Protein AF-A0A8S2YMR4-F1 (afdb_monomer_lite)

pLDDT: mean 86.24, std 9.71, range [59.28, 95.38]

Sequence (77 aa):
MNEWKTYFENLLNVKSDASEDNEPIPPASEDLPIHQGTITAEEVEQAVKQLKDGKSPGLDYAITPEALKYGGKWIIN

Secondary structure (DSSP, 8-state):
--HHHHHHHHHH-----S----PPPPPPSS------SPPPHHHHHHHHHHPPTTPPP-TTSS--HHHHHHS-GGGT-

Structure (mmCIF, N/CA/C/O backbone):
data_AF-A0A8S2YMR4-F1
#
_entry.id   AF-A0A8S2YMR4-F1
#
loop_
_atom_site.group_PDB
_atom_site.id
_atom_site.type_symbol
_atom_site.label_atom_id
_atom_site.label_alt_id
_atom_site.label_comp_id
_atom_site.label_asym_id
_atom_site.label_entity_id
_atom_site.label_seq_id
_atom_site.pdbx_PDB_ins_code
_atom_site.Cartn_x
_atom_site.Cartn_y
_atom_site.Cartn_z
_atom_site.occupancy
_atom_site.B_iso_or_equiv
_atom_site.auth_seq_id
_atom_site.auth_comp_id
_atom_site.auth_asym_id
_atom_site.auth_atom_id
_atom_site.pdbx_PDB_model_num
ATOM 1 N N . MET A 1 1 ? 27.934 -3.432 -33.433 1.00 61.00 1 MET A N 1
ATOM 2 C CA . MET A 1 1 ? 27.143 -3.931 -32.281 1.00 61.00 1 MET A CA 1
ATOM 3 C C . MET A 1 1 ? 27.420 -3.186 -30.971 1.00 61.00 1 MET A C 1
ATOM 5 O O . MET A 1 1 ? 26.625 -3.322 -30.055 1.00 61.00 1 MET A O 1
ATOM 9 N N . ASN A 1 2 ? 28.472 -2.356 -30.882 1.00 75.06 2 ASN A N 1
ATOM 10 C CA . ASN A 1 2 ? 28.829 -1.651 -29.641 1.00 75.06 2 ASN A CA 1
ATOM 11 C C . ASN A 1 2 ? 28.371 -0.186 -29.584 1.00 75.06 2 ASN A C 1
ATOM 13 O O . ASN A 1 2 ? 28.436 0.412 -28.521 1.00 75.06 2 ASN A O 1
ATOM 17 N N . GLU A 1 3 ? 27.873 0.384 -30.685 1.00 83.25 3 GLU A N 1
ATOM 18 C CA . GLU A 1 3 ? 27.478 1.801 -30.744 1.00 83.25 3 GLU A CA 1
ATOM 19 C C . GLU A 1 3 ? 26.353 2.134 -29.763 1.00 83.25 3 GLU A C 1
ATOM 21 O O . GLU A 1 3 ? 26.442 3.119 -29.040 1.00 83.25 3 GLU A O 1
ATOM 26 N N . TRP A 1 4 ? 25.346 1.263 -29.660 1.00 86.31 4 TRP A N 1
ATOM 27 C CA . TRP A 1 4 ? 24.261 1.411 -28.687 1.00 86.31 4 TRP A CA 1
ATOM 28 C C . TRP A 1 4 ? 24.761 1.332 -27.245 1.00 86.31 4 TRP A C 1
ATOM 30 O O . TRP A 1 4 ? 24.339 2.119 -26.402 1.00 86.31 4 TRP A O 1
ATOM 40 N N . LYS A 1 5 ? 25.695 0.415 -26.967 1.00 86.94 5 LYS A N 1
ATOM 41 C CA . LYS A 1 5 ? 26.297 0.265 -25.640 1.00 86.94 5 LYS A CA 1
ATOM 42 C C . LYS A 1 5 ? 27.067 1.530 -25.254 1.00 86.94 5 LYS A C 1
ATOM 44 O O . LYS A 1 5 ? 26.797 2.092 -24.204 1.00 86.94 5 LYS A O 1
ATOM 49 N N . THR A 1 6 ? 27.940 2.019 -26.131 1.00 85.75 6 THR A N 1
ATOM 50 C CA . THR A 1 6 ? 28.731 3.235 -25.890 1.00 85.75 6 THR A CA 1
ATOM 51 C C . THR A 1 6 ? 27.857 4.488 -25.801 1.00 85.75 6 THR A C 1
ATOM 53 O O . THR A 1 6 ? 28.111 5.351 -24.966 1.00 85.75 6 THR A O 1
ATOM 56 N N . TYR A 1 7 ? 26.802 4.584 -26.617 1.00 88.25 7 TYR A N 1
ATOM 57 C CA . TYR A 1 7 ? 25.844 5.688 -26.561 1.00 88.25 7 TYR A CA 1
ATOM 58 C C . TYR A 1 7 ? 25.159 5.771 -25.192 1.00 88.25 7 TYR A C 1
ATOM 60 O O . TYR A 1 7 ? 25.181 6.825 -24.557 1.00 88.25 7 TYR A O 1
ATOM 68 N N . PHE A 1 8 ? 24.604 4.658 -24.703 1.00 89.19 8 PHE A N 1
ATOM 69 C CA . PHE A 1 8 ? 23.935 4.638 -23.402 1.00 89.19 8 PHE A CA 1
ATOM 70 C C . PHE A 1 8 ? 24.909 4.726 -22.226 1.00 89.19 8 PHE A C 1
ATOM 72 O O . PHE A 1 8 ? 24.585 5.370 -21.232 1.00 89.19 8 PHE A O 1
ATOM 79 N N . GLU A 1 9 ? 26.107 4.146 -22.337 1.00 87.00 9 GLU A N 1
ATOM 80 C CA . GLU A 1 9 ? 27.154 4.297 -21.322 1.00 87.00 9 GLU A CA 1
ATOM 81 C C . GLU A 1 9 ? 27.534 5.768 -21.131 1.00 87.00 9 GLU A C 1
ATOM 83 O O . GLU A 1 9 ? 27.617 6.223 -19.993 1.00 87.00 9 GLU A O 1
ATOM 88 N N . ASN A 1 10 ? 27.691 6.525 -22.218 1.00 84.06 10 ASN A N 1
ATOM 89 C CA . ASN A 1 10 ? 28.009 7.949 -22.138 1.00 84.06 10 ASN A CA 1
ATOM 90 C C . ASN A 1 10 ? 26.822 8.796 -21.669 1.00 84.06 10 ASN A C 1
ATOM 92 O O . ASN A 1 10 ? 27.031 9.770 -20.956 1.00 84.06 10 ASN A O 1
ATOM 96 N N . LEU A 1 11 ? 25.592 8.443 -22.054 1.00 84.75 11 LEU A N 1
ATOM 97 C CA . LEU A 1 11 ? 24.389 9.189 -21.676 1.00 84.75 11 LEU A CA 1
ATOM 98 C C . LEU A 1 11 ? 24.041 9.034 -20.188 1.00 84.75 11 LEU A C 1
ATOM 100 O O . LEU A 1 11 ? 23.667 10.007 -19.542 1.00 84.75 11 LEU A O 1
ATOM 104 N N . LEU A 1 12 ? 24.130 7.813 -19.655 1.00 84.19 12 LEU A N 1
ATOM 105 C CA . LEU A 1 12 ? 23.664 7.490 -18.301 1.00 84.19 12 LEU A CA 1
ATOM 106 C C . LEU A 1 12 ? 24.734 7.697 -17.229 1.00 84.19 12 LEU A C 1
ATOM 108 O O . LEU A 1 12 ? 24.393 7.920 -16.073 1.00 84.19 12 LEU A O 1
ATOM 112 N N . ASN A 1 13 ? 26.013 7.625 -17.601 1.00 82.12 13 ASN A N 1
ATOM 113 C CA . ASN A 1 13 ? 27.129 7.762 -16.664 1.00 82.12 13 ASN A CA 1
ATOM 114 C C . ASN A 1 13 ? 27.858 9.098 -16.826 1.00 82.12 13 ASN A C 1
ATOM 116 O O . ASN A 1 13 ? 29.060 9.174 -16.554 1.00 82.12 13 ASN A O 1
ATOM 120 N N . VAL A 1 14 ? 27.159 10.148 -17.281 1.00 77.38 14 VAL A N 1
ATOM 121 C CA . VAL A 1 14 ? 27.689 11.512 -17.208 1.00 77.38 14 VAL A CA 1
ATOM 122 C C . VAL A 1 14 ? 27.980 11.783 -15.740 1.00 77.38 14 VAL A C 1
ATOM 124 O O . VAL A 1 14 ? 27.065 11.949 -14.936 1.00 77.38 14 VAL A O 1
ATOM 127 N N . LYS A 1 15 ? 29.266 11.781 -15.381 1.00 68.88 15 LYS A N 1
ATOM 128 C CA . LYS A 1 15 ? 29.712 12.242 -14.074 1.00 68.88 15 LYS A CA 1
ATOM 129 C C . LYS A 1 15 ? 29.360 13.715 -14.016 1.00 68.88 15 LYS A C 1
ATOM 131 O O . LYS A 1 15 ? 29.999 14.533 -14.671 1.00 68.88 15 LYS A O 1
ATOM 136 N N . SER A 1 16 ? 28.276 14.031 -13.328 1.00 66.62 16 SER A N 1
ATOM 137 C CA . SER A 1 16 ? 27.933 15.405 -13.045 1.00 66.62 16 SER A CA 1
ATOM 138 C C . SER A 1 16 ? 29.048 15.975 -12.170 1.00 66.62 16 SER A C 1
ATOM 140 O O . SER A 1 16 ? 29.240 15.506 -11.054 1.00 66.62 16 SER A O 1
ATOM 142 N N . ASP A 1 17 ? 29.740 17.007 -12.658 1.00 61.62 17 ASP A N 1
ATOM 143 C CA . ASP A 1 17 ? 30.512 17.939 -11.814 1.00 61.62 17 ASP A CA 1
ATOM 144 C C . ASP A 1 17 ? 29.586 18.768 -10.907 1.00 61.62 17 ASP A C 1
ATOM 146 O O . ASP A 1 17 ? 30.045 19.668 -10.205 1.00 61.62 17 ASP A O 1
ATOM 150 N N . ALA A 1 18 ? 28.273 18.492 -10.933 1.00 59.28 18 ALA A N 1
ATOM 151 C CA . ALA A 1 18 ? 27.366 18.937 -9.899 1.00 5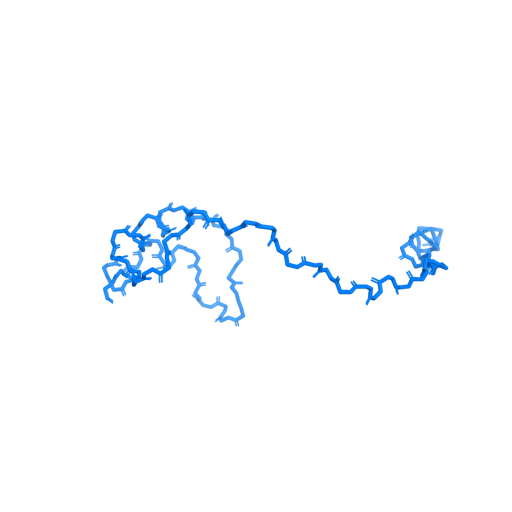9.28 18 ALA A CA 1
ATOM 152 C C . ALA A 1 18 ? 27.984 18.497 -8.578 1.00 59.28 18 ALA A C 1
ATOM 154 O O . ALA A 1 18 ? 28.107 17.298 -8.312 1.00 59.28 18 ALA A O 1
ATOM 155 N N . SER A 1 19 ? 28.403 19.486 -7.789 1.00 60.72 19 SER A N 1
ATOM 156 C CA . SER A 1 19 ? 28.449 19.346 -6.350 1.00 60.72 19 SER A CA 1
ATOM 157 C C . SER A 1 19 ? 27.254 18.489 -5.981 1.00 60.72 19 SER A C 1
ATOM 159 O O . SER A 1 19 ? 26.121 18.817 -6.335 1.00 60.72 19 SER A O 1
ATOM 161 N N . GLU A 1 20 ? 27.506 17.321 -5.397 1.00 62.78 20 GLU A N 1
ATOM 162 C CA . GLU A 1 20 ? 26.448 16.635 -4.688 1.00 62.78 20 GLU A CA 1
ATOM 163 C C . GLU A 1 20 ? 25.973 17.669 -3.673 1.00 62.78 20 GLU A C 1
ATOM 165 O O . GLU A 1 20 ? 26.667 17.919 -2.680 1.00 62.78 20 GLU A O 1
ATOM 170 N N . ASP A 1 21 ? 24.876 18.356 -3.992 1.00 62.25 21 ASP A N 1
ATOM 171 C CA . ASP A 1 21 ? 24.198 19.284 -3.108 1.00 62.25 21 ASP A CA 1
ATOM 172 C C . ASP A 1 21 ? 23.632 18.408 -1.991 1.00 62.25 21 ASP A C 1
ATOM 174 O O . ASP A 1 21 ? 22.457 18.062 -1.935 1.00 62.25 21 ASP A O 1
ATOM 178 N N . ASN A 1 22 ? 24.534 18.003 -1.098 1.00 65.56 22 ASN A N 1
ATOM 179 C CA . ASN A 1 22 ? 24.299 17.372 0.188 1.00 65.56 22 ASN A CA 1
ATOM 180 C C . ASN A 1 22 ? 23.729 18.412 1.168 1.00 65.56 22 ASN A C 1
ATOM 182 O O . ASN A 1 22 ? 23.880 18.276 2.384 1.00 65.56 22 ASN A O 1
ATOM 186 N N . GLU A 1 23 ? 23.124 19.489 0.657 1.00 75.62 23 GLU A N 1
ATOM 187 C CA . GLU A 1 23 ? 22.391 20.422 1.484 1.00 75.62 23 GLU A CA 1
ATOM 188 C C . GLU A 1 23 ? 21.166 19.686 2.035 1.00 75.62 23 GLU A C 1
ATOM 190 O O . GLU A 1 23 ? 20.386 19.104 1.272 1.00 75.62 23 GLU A O 1
ATOM 195 N N . PRO A 1 24 ? 20.993 19.655 3.367 1.00 82.38 24 PRO A N 1
ATOM 196 C CA . PRO A 1 24 ? 19.824 19.046 3.969 1.00 82.38 24 PRO A CA 1
ATOM 197 C C . PRO A 1 24 ? 18.567 19.708 3.411 1.00 82.38 24 PRO A C 1
ATOM 199 O O . PRO A 1 24 ? 18.423 20.929 3.485 1.00 82.38 24 PRO A O 1
ATOM 202 N N . ILE A 1 25 ? 17.641 18.902 2.888 1.00 84.06 25 ILE A N 1
ATOM 203 C CA . ILE A 1 25 ? 16.329 19.400 2.476 1.00 84.06 25 ILE A CA 1
ATOM 204 C C . ILE A 1 25 ? 15.664 19.993 3.728 1.00 84.06 25 ILE A C 1
ATOM 206 O O . ILE A 1 25 ? 15.480 19.261 4.710 1.00 84.06 25 ILE A O 1
ATOM 210 N N . PRO A 1 26 ? 15.331 21.297 3.743 1.00 87.06 26 PRO A N 1
ATOM 211 C CA . PRO A 1 26 ? 14.693 21.900 4.900 1.00 87.06 26 PRO A CA 1
ATOM 212 C C . PRO A 1 26 ? 13.309 21.270 5.117 1.00 87.06 26 PRO A C 1
ATOM 214 O O . PRO A 1 26 ? 12.652 20.874 4.149 1.00 87.06 26 PRO A O 1
ATOM 217 N N . PRO A 1 27 ? 12.845 21.165 6.375 1.00 88.25 27 PRO A N 1
ATOM 218 C CA . PRO A 1 27 ? 11.510 20.659 6.659 1.00 88.25 27 PRO A CA 1
ATOM 219 C C . PRO A 1 27 ? 10.444 21.531 5.986 1.00 88.25 27 PRO A C 1
ATOM 221 O O . PRO A 1 27 ? 10.656 22.720 5.734 1.00 88.25 27 PRO A O 1
ATOM 224 N N . ALA A 1 28 ? 9.286 20.932 5.705 1.00 88.94 28 ALA A N 1
ATOM 225 C CA . ALA A 1 28 ? 8.148 21.664 5.167 1.00 88.94 28 ALA A CA 1
ATOM 226 C C . ALA A 1 28 ? 7.738 22.802 6.118 1.00 88.94 28 ALA A C 1
ATOM 228 O O . ALA A 1 28 ? 7.816 22.667 7.339 1.00 88.94 28 ALA A O 1
ATOM 229 N N . SER A 1 29 ? 7.302 23.928 5.551 1.00 92.44 29 SER A N 1
ATOM 230 C CA . SER A 1 29 ? 6.872 25.097 6.327 1.00 92.44 29 SER A CA 1
ATOM 231 C C . SER A 1 29 ? 5.551 24.880 7.063 1.00 92.44 29 SER A C 1
ATOM 233 O O . SER A 1 29 ? 5.290 25.549 8.057 1.00 92.44 29 SER A O 1
ATOM 235 N N . GLU A 1 30 ? 4.715 23.974 6.559 1.00 92.94 30 GLU A N 1
ATOM 236 C CA . GLU A 1 30 ? 3.406 23.647 7.111 1.00 92.94 30 GLU A CA 1
ATOM 237 C C . GLU A 1 30 ? 3.203 22.134 7.078 1.00 92.94 30 GLU A C 1
ATOM 239 O O . GLU A 1 30 ? 3.610 21.458 6.126 1.00 92.94 30 GLU A O 1
ATOM 244 N N . ASP A 1 31 ? 2.545 21.616 8.112 1.00 89.31 31 ASP A N 1
ATOM 245 C CA . ASP A 1 31 ? 2.123 20.224 8.145 1.00 89.31 31 ASP A CA 1
ATOM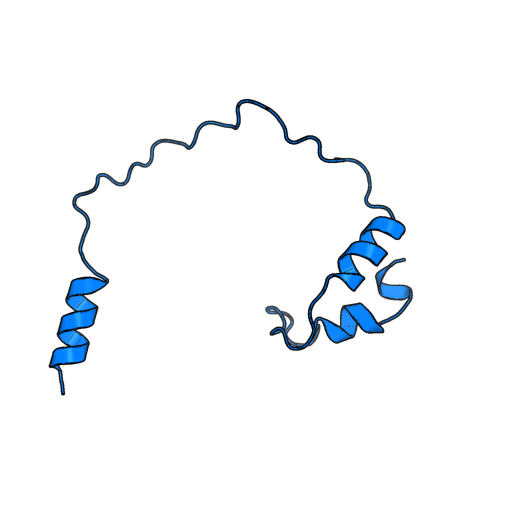 246 C C . ASP A 1 31 ? 0.946 19.999 7.194 1.00 89.31 31 ASP A C 1
ATOM 248 O O . ASP A 1 31 ? 0.046 20.831 7.049 1.00 89.31 31 ASP A O 1
ATOM 252 N N . LEU A 1 32 ? 0.919 18.821 6.573 1.00 88.50 32 LEU A N 1
ATOM 253 C CA . LEU A 1 32 ? -0.239 18.405 5.795 1.00 88.50 32 LEU A CA 1
ATOM 254 C C . LEU A 1 32 ? -1.430 18.154 6.738 1.00 88.50 32 LEU A C 1
ATOM 256 O O . LEU A 1 32 ? -1.238 17.589 7.818 1.00 88.50 32 LEU A O 1
ATOM 260 N N . PRO A 1 33 ? -2.668 18.494 6.332 1.00 89.88 33 PRO A N 1
ATOM 261 C CA . PRO A 1 33 ? -3.873 18.248 7.123 1.00 89.88 33 PRO A CA 1
ATOM 262 C C . PRO A 1 33 ? -4.269 16.763 7.065 1.00 89.88 33 PRO A C 1
ATOM 264 O O . PRO A 1 33 ? -5.321 16.397 6.544 1.00 89.88 33 PRO A O 1
ATOM 267 N N . ILE A 1 34 ? -3.394 15.893 7.563 1.00 87.00 34 ILE A N 1
ATOM 268 C CA . ILE A 1 34 ? -3.578 14.444 7.606 1.00 87.00 34 ILE A CA 1
ATOM 269 C C . ILE A 1 34 ? -3.937 14.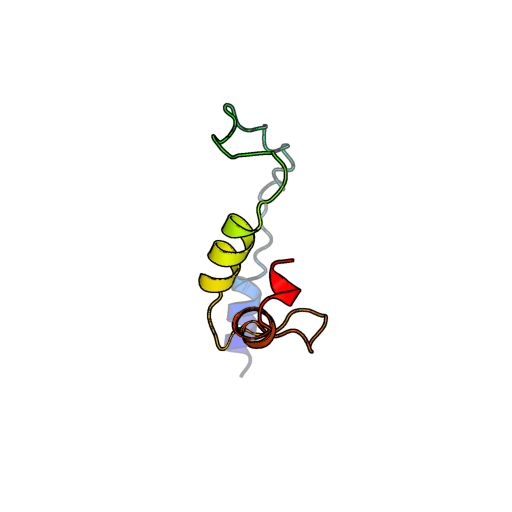002 9.020 1.00 87.00 34 ILE A C 1
ATOM 271 O O . ILE A 1 34 ? -3.446 14.540 10.014 1.00 87.00 34 ILE A O 1
ATOM 275 N N . HIS A 1 35 ? -4.793 12.990 9.120 1.00 87.56 35 HIS A N 1
ATOM 276 C CA . HIS A 1 35 ? -5.105 12.397 10.407 1.00 87.56 35 HIS A CA 1
ATOM 277 C C . HIS A 1 35 ? -3.934 11.521 10.872 1.00 87.56 35 HIS A C 1
ATOM 279 O O . HIS A 1 35 ? -3.573 10.559 10.205 1.00 87.56 35 HIS A O 1
ATOM 285 N N . GLN A 1 36 ? -3.344 11.852 12.023 1.00 88.25 36 GLN A N 1
ATOM 286 C CA . GLN A 1 36 ? -2.268 11.070 12.656 1.00 88.25 36 GLN A CA 1
ATOM 287 C C . GLN A 1 36 ? -2.779 10.129 13.767 1.00 88.25 36 GLN A C 1
ATOM 289 O O . GLN A 1 36 ? -2.009 9.684 14.615 1.00 88.25 36 GLN A O 1
ATOM 294 N N . GLY A 1 37 ? -4.092 9.894 13.827 1.00 89.44 37 GLY A N 1
ATOM 295 C CA . GLY A 1 37 ? -4.707 9.028 14.830 1.00 89.44 37 GLY A CA 1
ATOM 296 C C . GLY A 1 37 ? -4.533 7.544 14.525 1.00 89.44 37 GLY A C 1
ATOM 297 O O . GLY A 1 37 ? -3.795 7.137 13.631 1.00 89.44 37 GLY A O 1
ATOM 298 N N . THR A 1 38 ? -5.240 6.717 15.291 1.00 92.75 38 THR A N 1
ATOM 299 C CA . THR A 1 38 ? -5.330 5.281 15.019 1.00 92.75 38 THR A CA 1
ATOM 300 C C . THR A 1 38 ? -6.057 5.026 13.706 1.00 92.75 38 THR A C 1
ATOM 302 O O . THR A 1 38 ? -7.114 5.608 13.477 1.00 92.75 38 THR A O 1
ATOM 305 N N . ILE A 1 39 ? -5.530 4.102 12.906 1.00 91.50 39 ILE A N 1
ATOM 306 C CA . ILE A 1 39 ? -6.169 3.656 11.667 1.00 91.50 39 ILE A CA 1
ATOM 307 C C . ILE A 1 39 ? -7.491 2.954 12.003 1.00 91.50 39 ILE A C 1
ATOM 309 O O . ILE A 1 39 ? -7.537 2.057 12.848 1.00 91.50 39 ILE A O 1
ATOM 313 N N . THR A 1 40 ? -8.557 3.368 11.333 1.00 92.38 40 THR A N 1
ATOM 314 C CA . THR A 1 40 ? -9.904 2.802 11.452 1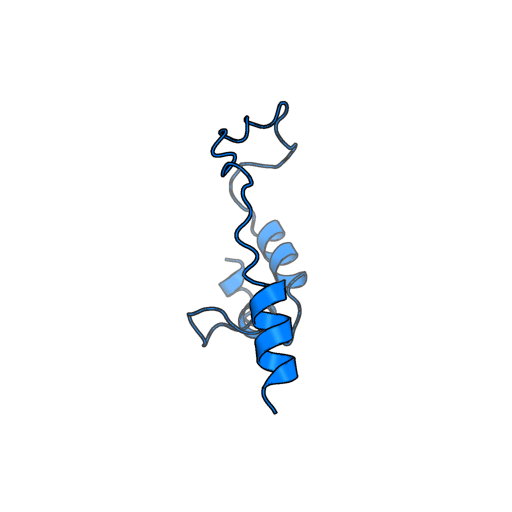.00 92.38 40 THR A CA 1
ATOM 315 C C . THR A 1 40 ? -10.123 1.650 10.472 1.00 92.38 40 THR A C 1
ATOM 317 O O . THR A 1 40 ? -9.491 1.570 9.417 1.00 92.38 40 THR A O 1
ATOM 320 N N . ALA A 1 41 ? -11.059 0.755 10.794 1.00 92.56 41 ALA A N 1
ATOM 321 C CA . ALA A 1 41 ? -11.431 -0.345 9.905 1.00 92.56 41 ALA A CA 1
ATOM 322 C C . ALA A 1 41 ? -11.973 0.172 8.558 1.00 92.56 41 ALA A C 1
ATOM 324 O O . ALA A 1 41 ? -11.671 -0.390 7.505 1.00 92.56 41 ALA A O 1
ATOM 325 N N . GLU A 1 42 ? -12.728 1.274 8.574 1.00 92.38 42 GLU A N 1
ATOM 326 C CA . GLU A 1 42 ? -13.238 1.928 7.370 1.00 92.38 42 GLU A CA 1
ATOM 327 C C . GLU A 1 42 ? -12.110 2.452 6.469 1.00 92.38 42 GLU A C 1
ATOM 329 O O . GLU A 1 42 ? -12.173 2.285 5.249 1.00 92.38 42 GLU A O 1
ATOM 334 N N . GLU A 1 43 ? -11.058 3.045 7.042 1.00 92.62 43 GLU A N 1
ATOM 335 C CA . GLU A 1 43 ? -9.878 3.482 6.283 1.00 92.62 43 GLU A CA 1
ATOM 336 C C . GLU A 1 43 ? -9.157 2.297 5.635 1.00 92.62 43 GLU A C 1
ATOM 338 O O . GLU A 1 43 ? -8.792 2.374 4.459 1.00 92.62 43 GLU A O 1
ATOM 343 N N . VAL A 1 44 ? -9.004 1.178 6.356 1.00 93.38 44 VAL A N 1
ATOM 344 C CA . VAL A 1 44 ? -8.416 -0.050 5.793 1.00 93.38 44 VAL A CA 1
ATOM 345 C C . VAL A 1 44 ? -9.273 -0.574 4.643 1.00 93.38 44 VAL A C 1
ATOM 347 O O . VAL A 1 44 ? -8.748 -0.889 3.574 1.00 93.38 44 VAL A O 1
ATOM 350 N N . GLU A 1 45 ? -10.596 -0.615 4.808 1.00 93.62 45 GLU A N 1
ATOM 351 C CA . GLU A 1 45 ? -11.508 -1.060 3.754 1.00 93.62 45 GLU A CA 1
ATOM 352 C C . GLU A 1 45 ? -11.398 -0.175 2.500 1.00 93.62 45 GLU A C 1
ATOM 354 O O . GLU A 1 45 ? -11.344 -0.678 1.371 1.00 93.62 45 GLU A O 1
ATOM 359 N N . GLN A 1 46 ? -11.336 1.147 2.679 1.00 93.56 46 GLN A N 1
ATOM 360 C CA . GLN A 1 46 ? -11.159 2.083 1.571 1.00 93.56 46 GLN A CA 1
ATOM 361 C C . GLN A 1 46 ? -9.796 1.924 0.891 1.00 93.56 46 GLN A C 1
ATOM 363 O O . GLN A 1 46 ? -9.736 1.932 -0.341 1.00 93.56 46 GLN A O 1
ATOM 368 N N . ALA A 1 47 ? -8.720 1.741 1.657 1.00 93.19 47 ALA A N 1
ATOM 369 C CA . ALA A 1 47 ? -7.376 1.547 1.122 1.00 93.19 47 ALA A CA 1
ATOM 370 C C . ALA A 1 47 ? -7.274 0.255 0.297 1.00 93.19 47 ALA A C 1
ATOM 372 O O . ALA A 1 47 ? -6.773 0.266 -0.829 1.00 93.19 47 ALA A O 1
ATOM 373 N N . VAL A 1 48 ? -7.826 -0.849 0.804 1.00 94.00 48 VAL A N 1
ATOM 374 C CA . VAL A 1 48 ? -7.831 -2.145 0.112 1.00 94.00 48 VAL A CA 1
ATOM 375 C C . VAL A 1 48 ? -8.607 -2.072 -1.208 1.00 94.00 48 VAL A C 1
ATOM 377 O O . VAL A 1 48 ? -8.158 -2.610 -2.221 1.00 94.00 48 VAL A O 1
ATOM 380 N N . LYS A 1 49 ? -9.733 -1.345 -1.253 1.00 91.88 49 LYS A N 1
ATOM 381 C CA . LYS A 1 49 ? -10.508 -1.140 -2.494 1.00 91.88 49 LYS A CA 1
ATOM 382 C C . LYS A 1 49 ? -9.733 -0.378 -3.573 1.00 91.88 49 LYS A C 1
ATOM 384 O O . LYS A 1 49 ? -9.991 -0.593 -4.758 1.00 91.88 49 LYS A O 1
ATOM 389 N N . GLN A 1 50 ? -8.791 0.482 -3.186 1.00 95.38 50 GLN A N 1
ATOM 390 C CA . GLN A 1 50 ? -7.958 1.246 -4.120 1.00 95.38 50 GLN A CA 1
ATOM 391 C C . GLN A 1 50 ? -6.821 0.418 -4.737 1.00 95.38 50 GLN A C 1
ATOM 393 O O . GLN A 1 50 ? -6.230 0.847 -5.735 1.00 95.38 50 GLN A O 1
ATOM 398 N N . LEU A 1 51 ? -6.521 -0.770 -4.195 1.00 94.19 51 LEU A N 1
ATOM 399 C CA . LEU A 1 51 ? -5.520 -1.661 -4.773 1.00 94.19 51 LEU A CA 1
ATOM 400 C C . LEU A 1 51 ? -5.924 -2.083 -6.189 1.00 94.19 51 LEU A C 1
ATOM 402 O O . LEU A 1 51 ? -7.068 -2.459 -6.471 1.00 94.19 51 LEU A O 1
ATOM 406 N N . LYS A 1 52 ? -4.945 -2.011 -7.091 1.00 94.25 52 LYS A N 1
ATOM 407 C CA . LYS A 1 52 ? -5.089 -2.432 -8.483 1.00 94.25 52 LYS A CA 1
ATOM 408 C C . LYS A 1 52 ? -4.647 -3.878 -8.629 1.00 94.25 52 LYS A C 1
ATOM 410 O O . LYS A 1 52 ? -3.604 -4.262 -8.107 1.00 94.25 52 LYS A O 1
ATOM 415 N N . ASP A 1 53 ? -5.415 -4.614 -9.410 1.00 94.94 53 ASP A N 1
ATOM 416 C CA . ASP A 1 53 ? -5.148 -6.007 -9.732 1.00 94.94 53 ASP A CA 1
ATOM 417 C C . ASP A 1 53 ? -3.982 -6.093 -10.749 1.00 94.94 53 ASP A C 1
ATOM 419 O O . ASP A 1 53 ? -3.678 -5.132 -11.470 1.00 94.94 53 ASP A O 1
ATOM 423 N N . GLY A 1 54 ? -3.295 -7.233 -10.790 1.00 93.69 54 GLY A N 1
ATOM 424 C CA . GLY A 1 54 ? -2.178 -7.527 -11.687 1.00 93.69 54 GLY A CA 1
ATOM 425 C C . GLY A 1 54 ? -0.873 -6.806 -11.341 1.00 93.69 54 GLY A C 1
ATOM 426 O O . GLY A 1 54 ? 0.007 -6.699 -12.198 1.00 93.69 54 GLY A O 1
ATOM 427 N N . LYS A 1 55 ? -0.732 -6.264 -10.123 1.00 94.19 55 LYS A N 1
ATOM 428 C CA . LYS A 1 55 ? 0.549 -5.712 -9.654 1.00 94.19 55 LYS A CA 1
ATOM 429 C C . LYS A 1 55 ? 1.437 -6.818 -9.101 1.00 94.19 55 LYS A C 1
ATOM 431 O O . LYS A 1 55 ? 0.955 -7.768 -8.491 1.00 94.19 55 LYS A O 1
ATOM 436 N N . SER A 1 56 ? 2.742 -6.666 -9.310 1.00 93.94 56 SER A N 1
ATOM 437 C CA . SER A 1 56 ? 3.722 -7.599 -8.768 1.00 93.94 56 SER A CA 1
ATOM 438 C C . SER A 1 56 ? 3.690 -7.575 -7.237 1.00 93.94 56 SER A C 1
ATOM 440 O O . SER A 1 56 ? 3.629 -6.485 -6.657 1.00 93.94 56 SER A O 1
ATOM 442 N N . PRO A 1 57 ? 3.747 -8.745 -6.584 1.00 93.81 57 PRO A N 1
ATOM 443 C CA . PRO A 1 57 ? 3.891 -8.820 -5.139 1.00 93.81 57 PRO A CA 1
ATOM 444 C C . PRO A 1 57 ? 5.239 -8.236 -4.694 1.00 93.81 57 PRO A C 1
ATOM 446 O O . PRO A 1 57 ? 6.181 -8.118 -5.483 1.00 93.81 57 PRO A O 1
ATOM 449 N N . GLY A 1 58 ? 5.315 -7.873 -3.413 1.00 91.56 58 GLY A N 1
ATOM 450 C CA . GLY A 1 58 ? 6.564 -7.462 -2.772 1.00 91.56 58 GLY A CA 1
ATOM 451 C C . GLY A 1 58 ? 7.523 -8.636 -2.539 1.00 91.56 58 GLY A C 1
ATOM 452 O O . GLY A 1 58 ? 7.355 -9.725 -3.086 1.00 91.56 58 GLY A O 1
ATOM 453 N N . LEU A 1 59 ? 8.514 -8.424 -1.669 1.00 94.88 59 LEU A N 1
ATOM 454 C CA . LEU A 1 59 ? 9.532 -9.431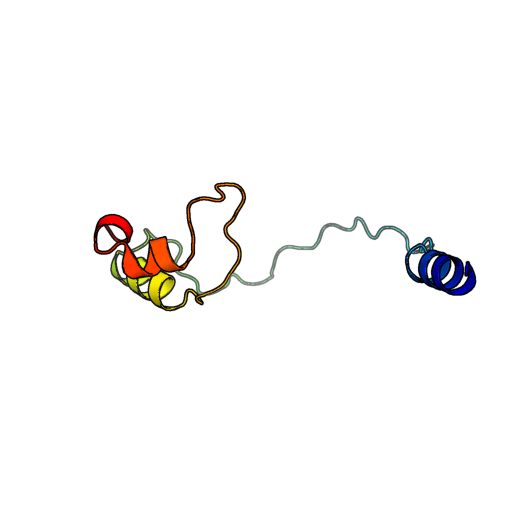 -1.327 1.00 94.88 59 LEU A CA 1
ATOM 455 C C . LEU A 1 59 ? 8.971 -10.676 -0.629 1.00 94.88 59 LEU A C 1
ATOM 457 O O . LEU A 1 59 ? 9.652 -11.693 -0.572 1.00 94.88 59 LEU A O 1
ATOM 461 N N . ASP A 1 60 ? 7.741 -10.613 -0.123 1.00 90.56 60 ASP A N 1
ATOM 462 C CA . ASP A 1 60 ? 7.060 -11.772 0.455 1.00 90.56 60 ASP A CA 1
ATOM 463 C C . ASP A 1 60 ? 6.572 -12.755 -0.619 1.00 90.56 60 ASP A C 1
ATOM 465 O O . ASP A 1 60 ? 6.254 -13.894 -0.286 1.00 90.56 60 ASP A O 1
ATOM 469 N N . TYR A 1 61 ? 6.534 -12.329 -1.894 1.00 86.00 61 TYR A N 1
ATOM 470 C CA . TYR A 1 61 ? 6.148 -13.041 -3.129 1.00 86.00 61 TYR A CA 1
ATOM 471 C C . TYR A 1 61 ? 4.749 -13.688 -3.157 1.00 86.00 61 TYR A C 1
ATOM 473 O O . TYR A 1 61 ? 4.130 -13.756 -4.216 1.00 86.00 61 TYR A O 1
ATOM 481 N N . ALA A 1 62 ? 4.234 -14.154 -2.023 1.00 87.62 62 ALA A N 1
ATOM 482 C CA . ALA A 1 62 ? 2.979 -14.876 -1.869 1.00 87.62 62 ALA A CA 1
ATOM 483 C C . ALA A 1 62 ? 1.775 -13.952 -1.634 1.00 87.62 62 ALA A C 1
ATOM 485 O O . ALA A 1 62 ? 0.638 -14.356 -1.865 1.00 87.62 62 ALA A O 1
ATOM 486 N N . ILE A 1 63 ? 2.007 -12.719 -1.174 1.00 91.25 63 ILE A N 1
ATOM 487 C CA . ILE A 1 63 ? 0.940 -11.765 -0.858 1.00 91.25 63 ILE A CA 1
ATOM 488 C C . ILE A 1 63 ? 0.726 -10.860 -2.069 1.00 91.25 63 ILE A C 1
ATOM 490 O O . ILE A 1 63 ? 1.460 -9.894 -2.284 1.00 91.25 63 ILE A O 1
ATOM 494 N N . THR A 1 64 ? -0.272 -11.199 -2.883 1.00 94.62 64 THR A N 1
ATOM 495 C CA . THR A 1 64 ? -0.657 -10.397 -4.048 1.00 94.62 64 THR A CA 1
ATOM 496 C C . THR A 1 64 ? -1.710 -9.343 -3.675 1.00 94.62 64 THR A C 1
ATOM 498 O O . TH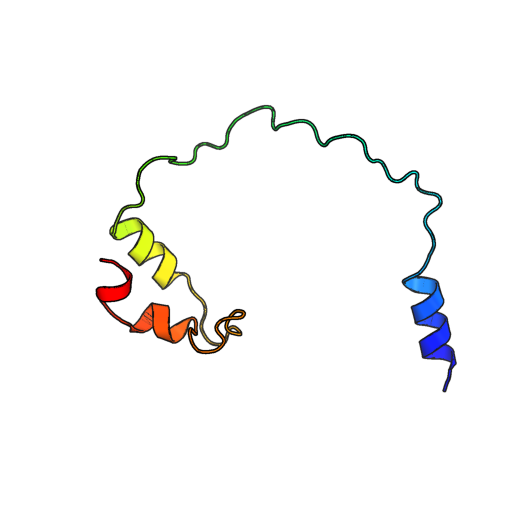R A 1 64 ? -2.397 -9.482 -2.657 1.00 94.62 64 THR A O 1
ATOM 501 N N . PRO A 1 65 ? -1.894 -8.290 -4.494 1.00 94.19 65 PRO A N 1
ATOM 502 C CA . PRO A 1 65 ? -2.968 -7.317 -4.287 1.00 94.19 65 PRO A CA 1
ATOM 503 C C . PRO A 1 65 ? -4.357 -7.961 -4.218 1.00 94.19 65 PRO A C 1
ATOM 505 O O . PRO A 1 65 ? -5.195 -7.547 -3.424 1.00 94.19 65 PRO A O 1
ATOM 508 N N . GLU A 1 66 ? -4.600 -9.001 -5.016 1.00 94.31 66 GLU A N 1
ATOM 509 C CA . GLU A 1 66 ? -5.863 -9.741 -5.048 1.00 94.31 66 GLU A CA 1
ATOM 510 C C . GLU A 1 66 ? -6.083 -10.515 -3.750 1.00 94.31 66 GLU A C 1
ATOM 512 O O . GLU A 1 66 ? -7.206 -10.563 -3.252 1.00 94.31 66 GLU A O 1
ATOM 517 N N . ALA A 1 67 ? -5.019 -11.077 -3.168 1.00 93.56 67 ALA A N 1
ATOM 518 C CA . ALA A 1 67 ? -5.103 -11.748 -1.876 1.00 93.56 67 ALA A CA 1
ATOM 519 C C . ALA A 1 67 ? -5.550 -10.780 -0.769 1.00 93.56 67 ALA A C 1
ATOM 521 O O . ALA A 1 67 ? -6.364 -11.150 0.074 1.00 93.56 67 ALA A O 1
ATOM 522 N N . LEU A 1 68 ? -5.089 -9.525 -0.807 1.00 93.69 68 LEU A N 1
ATOM 523 C CA . LEU A 1 68 ? -5.532 -8.482 0.124 1.00 93.69 68 LEU A CA 1
ATOM 524 C C . LEU A 1 68 ? -6.961 -8.013 -0.180 1.00 93.69 68 LEU A C 1
ATOM 526 O O . LEU A 1 68 ? -7.773 -7.838 0.722 1.00 93.69 68 LEU A O 1
ATOM 530 N N . LYS A 1 69 ? -7.301 -7.845 -1.459 1.00 93.38 69 LYS A N 1
ATOM 531 C CA . LYS A 1 69 ? -8.600 -7.315 -1.891 1.00 93.38 69 LYS A CA 1
ATOM 532 C C . LYS A 1 69 ? -9.756 -8.287 -1.687 1.00 93.38 69 LYS A C 1
ATOM 534 O O . LYS A 1 69 ? -10.857 -7.875 -1.327 1.00 93.38 69 LYS A O 1
ATOM 539 N N . TYR A 1 70 ? -9.500 -9.574 -1.899 1.00 92.00 70 TYR A N 1
ATOM 540 C CA . TYR A 1 70 ? -10.501 -10.637 -1.836 1.00 92.00 70 TYR A CA 1
ATOM 541 C C . TYR A 1 70 ? -10.301 -11.578 -0.642 1.00 92.00 70 TYR A C 1
ATOM 543 O O . TYR A 1 70 ? -11.084 -12.510 -0.469 1.00 92.00 70 TYR A O 1
ATOM 551 N N . GLY A 1 71 ? -9.302 -11.325 0.212 1.00 90.31 71 GLY A N 1
ATOM 552 C CA . GLY A 1 71 ? -9.059 -12.098 1.432 1.00 90.31 71 GLY A CA 1
ATOM 553 C C . GLY A 1 71 ? -10.246 -12.068 2.398 1.00 90.31 71 GLY A C 1
ATOM 554 O O . GLY A 1 71 ? -10.499 -13.040 3.103 1.00 90.31 71 GLY A O 1
ATOM 555 N N . GLY A 1 72 ? -11.045 -11.001 2.378 1.00 86.38 72 GLY A N 1
ATOM 556 C CA . GLY A 1 72 ? -12.224 -10.856 3.225 1.00 86.38 72 GLY A CA 1
ATOM 557 C C . GLY A 1 72 ? -11.899 -10.185 4.557 1.00 86.38 72 GLY A C 1
ATOM 558 O O . GLY A 1 72 ? -10.921 -9.454 4.683 1.00 86.38 72 GLY A O 1
ATOM 559 N N . LYS A 1 73 ? -12.748 -10.400 5.567 1.00 89.44 73 LYS A N 1
ATOM 560 C CA . LYS A 1 73 ? -12.750 -9.577 6.792 1.00 89.44 73 LYS A CA 1
ATOM 561 C C . LYS A 1 73 ? -11.471 -9.648 7.627 1.00 89.44 73 LYS A C 1
ATOM 563 O O . LYS A 1 73 ? -11.207 -8.705 8.357 1.00 89.44 73 LYS A O 1
ATOM 568 N N . TRP A 1 74 ? -10.678 -10.712 7.514 1.00 88.88 74 TRP A N 1
ATOM 569 C CA . TRP A 1 74 ? -9.420 -10.842 8.264 1.00 88.88 74 TRP A CA 1
ATOM 570 C C . TRP A 1 74 ? -8.346 -9.832 7.834 1.00 88.88 74 TRP A C 1
ATOM 572 O O . TRP A 1 74 ? -7.386 -9.637 8.561 1.00 88.88 74 TRP A O 1
ATOM 582 N N . ILE A 1 75 ? -8.510 -9.189 6.674 1.00 88.38 75 ILE A N 1
ATOM 583 C CA . ILE A 1 75 ? -7.637 -8.100 6.214 1.00 88.38 75 ILE A CA 1
ATOM 584 C C . ILE A 1 75 ? -7.947 -6.783 6.940 1.00 88.38 75 ILE A C 1
ATOM 586 O O . ILE A 1 75 ? -7.079 -5.928 7.071 1.00 88.38 75 ILE A O 1
ATOM 590 N N . ILE A 1 76 ? -9.198 -6.608 7.372 1.00 86.31 76 ILE A N 1
ATOM 591 C CA . ILE A 1 76 ? -9.731 -5.345 7.901 1.00 86.31 76 ILE A CA 1
ATOM 592 C C . ILE A 1 76 ? -9.714 -5.325 9.442 1.00 86.31 76 ILE A C 1
ATOM 594 O O . ILE A 1 76 ? -9.806 -4.254 10.037 1.00 86.31 76 ILE A O 1
ATOM 598 N N . ASN A 1 77 ? -9.629 -6.496 10.081 1.00 70.38 77 ASN A N 1
ATOM 599 C CA . ASN A 1 77 ? -9.959 -6.715 11.493 1.00 70.38 77 ASN A CA 1
ATOM 600 C C . ASN A 1 77 ? -8.756 -7.044 12.376 1.00 70.38 77 ASN A C 1
ATOM 602 O O . ASN A 1 77 ? -7.888 -7.812 11.912 1.00 70.38 77 ASN A O 1
#

Foldseek 3Di:
DCPVVVVVCCVVPPPPPPDPCPPPDDDDPDDDPDDPDDDALVNQLVVLVPQDAPDQDDPVRPDGSCCLNVVPDVNSD

Organism: NCBI:txid392030

Radius of gyration: 22.25 Å; chains: 1; bounding box: 44×40×47 Å